Protein AF-A0A3D3JE34-F1 (afdb_monomer_lite)

Structure (mmCIF, N/CA/C/O backbone):
data_AF-A0A3D3JE34-F1
#
_entry.id   AF-A0A3D3JE34-F1
#
loop_
_atom_site.group_PDB
_atom_site.id
_atom_site.type_symbol
_atom_site.label_atom_id
_atom_site.label_alt_id
_atom_site.label_comp_id
_atom_site.label_asym_id
_atom_site.label_entity_id
_atom_site.label_seq_id
_atom_site.pdbx_PDB_ins_code
_atom_site.Cartn_x
_atom_site.Cartn_y
_atom_site.Cartn_z
_atom_site.occupancy
_atom_site.B_iso_or_equiv
_atom_site.auth_seq_id
_atom_site.auth_comp_id
_atom_site.auth_asym_id
_atom_site.auth_atom_id
_atom_site.pdbx_PDB_model_num
ATOM 1 N N . MET A 1 1 ? 16.068 -1.080 -24.165 1.00 71.50 1 MET A N 1
ATOM 2 C CA . MET A 1 1 ? 15.356 -1.205 -22.869 1.00 71.50 1 MET A CA 1
ATOM 3 C C . MET A 1 1 ? 15.522 -2.626 -22.355 1.00 71.50 1 MET A C 1
ATOM 5 O O . MET A 1 1 ? 15.507 -3.538 -23.170 1.00 71.50 1 MET A O 1
ATOM 9 N N . ARG A 1 2 ? 15.695 -2.829 -21.043 1.00 82.25 2 ARG A N 1
ATOM 10 C CA . ARG A 1 2 ? 15.747 -4.177 -20.452 1.00 82.25 2 ARG A CA 1
ATOM 11 C C . ARG A 1 2 ? 14.344 -4.804 -20.473 1.00 82.25 2 ARG A C 1
ATOM 13 O O . ARG A 1 2 ? 13.363 -4.099 -20.239 1.00 82.25 2 ARG A O 1
ATOM 20 N N . GLN A 1 3 ? 14.259 -6.098 -20.776 1.00 90.75 3 GLN A N 1
ATOM 21 C CA . GLN A 1 3 ? 12.987 -6.818 -20.947 1.00 90.75 3 GLN A CA 1
ATOM 22 C C . GLN A 1 3 ? 12.279 -7.112 -19.615 1.00 90.75 3 GLN A C 1
ATOM 24 O O . GLN A 1 3 ? 11.056 -7.093 -19.551 1.00 90.75 3 GLN A O 1
ATOM 29 N N . THR A 1 4 ? 13.034 -7.340 -18.537 1.00 96.19 4 THR A N 1
ATOM 30 C CA . THR A 1 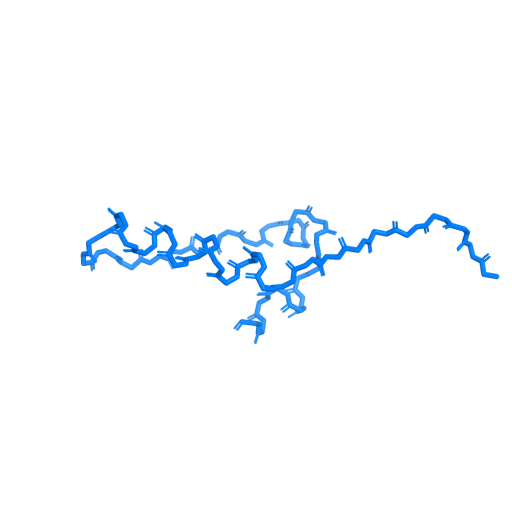4 ? 12.480 -7.655 -17.213 1.00 96.19 4 THR A CA 1
ATOM 31 C C . THR A 1 4 ? 11.948 -6.406 -16.518 1.00 96.19 4 THR A C 1
ATOM 33 O O . THR A 1 4 ? 12.689 -5.436 -16.338 1.00 96.19 4 THR A O 1
ATOM 36 N N . ARG A 1 5 ? 10.686 -6.453 -16.086 1.00 94.88 5 ARG A N 1
ATOM 37 C CA . ARG A 1 5 ? 10.018 -5.390 -15.327 1.00 94.88 5 ARG A CA 1
ATOM 38 C C . ARG A 1 5 ? 9.175 -5.990 -14.208 1.00 94.88 5 ARG A C 1
ATOM 40 O O . ARG A 1 5 ? 8.647 -7.086 -14.364 1.00 94.88 5 ARG A O 1
ATOM 47 N N . ALA A 1 6 ? 9.041 -5.247 -13.115 1.00 95.44 6 ALA A N 1
ATOM 48 C CA . ALA A 1 6 ? 8.069 -5.517 -12.064 1.00 95.44 6 ALA A CA 1
ATOM 49 C C . ALA A 1 6 ? 6.941 -4.489 -12.188 1.00 95.44 6 ALA A C 1
ATOM 51 O O . ALA A 1 6 ? 7.208 -3.290 -12.265 1.00 95.44 6 ALA A O 1
ATOM 52 N N . HIS A 1 7 ? 5.705 -4.969 -12.261 1.00 96.31 7 HIS A N 1
ATOM 53 C CA . HIS A 1 7 ? 4.511 -4.134 -12.291 1.00 96.31 7 HIS A CA 1
ATOM 54 C C . HIS A 1 7 ? 3.878 -4.192 -10.912 1.00 96.31 7 HIS A C 1
ATOM 56 O O . HIS A 1 7 ? 3.657 -5.279 -10.382 1.00 96.31 7 HIS A O 1
ATOM 62 N N . ILE A 1 8 ? 3.635 -3.022 -10.337 1.00 97.81 8 ILE A N 1
ATOM 63 C CA . ILE A 1 8 ? 3.054 -2.885 -9.010 1.00 97.81 8 ILE A CA 1
ATOM 64 C C . ILE A 1 8 ? 1.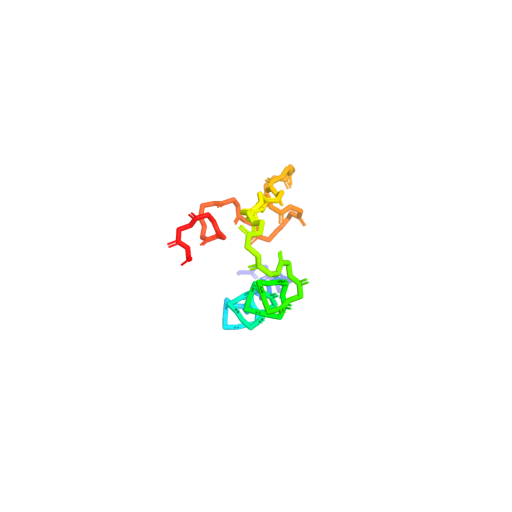660 -2.311 -9.201 1.00 97.81 8 ILE A C 1
ATOM 66 O O . ILE A 1 8 ? 1.512 -1.221 -9.750 1.00 97.81 8 ILE A O 1
ATOM 70 N N . ASP A 1 9 ? 0.661 -3.082 -8.793 1.00 98.25 9 ASP A N 1
ATOM 71 C CA . ASP A 1 9 ? -0.739 -2.681 -8.817 1.00 98.25 9 ASP A CA 1
ATOM 72 C C . ASP A 1 9 ? -1.059 -1.931 -7.518 1.00 98.25 9 ASP A C 1
ATOM 74 O O . ASP A 1 9 ? -0.971 -2.500 -6.426 1.00 98.25 9 ASP A O 1
ATOM 78 N N . LEU A 1 10 ? -1.353 -0.637 -7.637 1.00 97.69 10 LEU A N 1
ATOM 79 C CA . LEU A 1 10 ? -1.664 0.213 -6.490 1.00 97.69 10 LEU A CA 1
ATOM 80 C C . LEU A 1 10 ? -3.132 0.071 -6.054 1.00 97.69 10 LEU A C 1
ATOM 82 O O . LEU A 1 10 ? -3.400 0.094 -4.857 1.00 97.69 10 LEU A O 1
ATOM 86 N N . ASP A 1 11 ? -4.055 -0.250 -6.963 1.00 98.06 11 ASP A N 1
ATOM 87 C CA . ASP A 1 11 ? -5.451 -0.521 -6.593 1.00 98.06 11 ASP A CA 1
ATOM 88 C C . ASP A 1 11 ? -5.537 -1.777 -5.703 1.00 98.06 11 ASP A C 1
ATOM 90 O O . ASP A 1 11 ? -6.322 -1.855 -4.751 1.00 98.06 11 ASP A O 1
ATOM 94 N N . ALA A 1 12 ? -4.661 -2.759 -5.950 1.00 98.25 12 ALA A N 1
ATOM 95 C CA . ALA A 1 12 ? -4.505 -3.918 -5.076 1.00 98.25 12 ALA A CA 1
ATOM 96 C C . ALA A 1 12 ? -3.964 -3.548 -3.679 1.00 98.25 12 ALA A C 1
ATOM 98 O O . ALA A 1 12 ? -4.348 -4.177 -2.686 1.00 98.25 12 ALA A O 1
ATOM 99 N N . LEU A 1 13 ? -3.089 -2.539 -3.568 1.00 97.81 13 LEU A N 1
ATOM 100 C CA . LEU A 1 13 ? -2.611 -2.033 -2.276 1.00 97.81 13 LEU A CA 1
ATOM 101 C C . LEU A 1 13 ? -3.768 -1.431 -1.469 1.00 97.81 13 LEU A C 1
ATOM 103 O O . LEU A 1 13 ? -3.938 -1.791 -0.301 1.00 97.81 13 LEU A O 1
ATOM 107 N N . ASP A 1 14 ? -4.580 -0.585 -2.100 1.00 97.44 14 ASP A N 1
ATOM 108 C CA . ASP A 1 14 ? -5.751 0.044 -1.484 1.00 97.44 14 ASP A CA 1
ATOM 109 C C . ASP A 1 14 ? -6.765 -0.988 -1.001 1.00 97.44 14 ASP A C 1
ATOM 111 O O . ASP A 1 14 ? -7.225 -0.944 0.148 1.00 97.44 14 ASP A O 1
ATOM 115 N N . HIS A 1 15 ? -7.064 -1.973 -1.850 1.00 98.38 15 HIS A N 1
ATOM 116 C CA . HIS A 1 15 ? -7.924 -3.088 -1.483 1.00 98.38 15 HIS A CA 1
ATOM 117 C C . HIS A 1 15 ? -7.395 -3.819 -0.239 1.00 98.38 15 HIS A C 1
ATOM 119 O O . HIS A 1 15 ? -8.133 -4.029 0.728 1.00 98.38 15 HIS A O 1
ATOM 125 N N . ASN A 1 16 ? -6.105 -4.163 -0.222 1.00 97.88 16 ASN A N 1
ATOM 126 C CA . ASN A 1 16 ? -5.489 -4.864 0.903 1.00 97.88 16 ASN A CA 1
ATOM 127 C C . ASN A 1 16 ? -5.529 -4.031 2.190 1.00 97.88 16 ASN A C 1
ATOM 129 O O . ASN A 1 16 ? -5.854 -4.559 3.257 1.00 97.88 16 ASN A O 1
ATOM 133 N N . LEU A 1 17 ? -5.250 -2.728 2.107 1.00 96.81 17 LEU A N 1
ATOM 134 C CA . LEU A 1 17 ? -5.324 -1.833 3.258 1.00 96.81 17 LEU A CA 1
ATOM 135 C C . LEU A 1 17 ? -6.759 -1.722 3.791 1.00 96.81 17 LEU A C 1
ATOM 137 O O . LEU A 1 17 ? -6.960 -1.736 5.008 1.00 96.81 17 LEU A O 1
ATOM 141 N N . HIS A 1 18 ? -7.761 -1.673 2.909 1.00 96.50 18 HIS A N 1
ATOM 142 C CA . HIS A 1 18 ? -9.170 -1.700 3.298 1.00 96.50 18 HIS A CA 1
ATOM 143 C C . HIS A 1 18 ? -9.540 -3.003 4.025 1.00 96.50 18 HIS A C 1
ATOM 145 O O . HIS A 1 18 ? -10.182 -2.964 5.076 1.00 96.50 18 HIS A O 1
ATOM 151 N N . VAL A 1 19 ? -9.088 -4.155 3.520 1.00 97.62 19 VAL A N 1
ATOM 152 C CA . VAL A 1 19 ? -9.304 -5.461 4.166 1.00 97.62 19 VAL A CA 1
ATOM 153 C C . VAL A 1 19 ? -8.640 -5.533 5.543 1.00 97.62 19 VAL A C 1
ATOM 155 O O . VAL A 1 19 ? -9.219 -6.094 6.471 1.00 97.62 19 VAL A O 1
ATOM 158 N N . VAL A 1 20 ? -7.444 -4.964 5.715 1.00 97.00 20 VAL A N 1
ATOM 159 C CA . VAL A 1 20 ? -6.801 -4.891 7.037 1.00 97.00 20 VAL A CA 1
ATOM 160 C C . VAL A 1 20 ? -7.619 -4.000 7.971 1.00 97.00 20 VAL A C 1
ATOM 162 O O . VAL A 1 20 ? -7.977 -4.440 9.063 1.00 97.00 20 VAL A O 1
ATOM 165 N N . ARG A 1 21 ? -7.989 -2.793 7.528 1.00 95.69 21 ARG A N 1
ATOM 166 C CA . ARG A 1 21 ? -8.781 -1.839 8.324 1.00 95.69 21 ARG A CA 1
ATOM 167 C C . ARG A 1 21 ? -10.131 -2.406 8.765 1.00 95.69 21 ARG A C 1
ATOM 169 O O . ARG A 1 21 ? -10.529 -2.198 9.907 1.00 95.69 21 ARG A O 1
ATOM 176 N N . SER A 1 22 ? -10.817 -3.163 7.907 1.00 96.06 22 SER A N 1
ATOM 177 C CA . SER A 1 22 ? -12.102 -3.784 8.262 1.00 96.06 22 SER A CA 1
ATOM 178 C C . SER A 1 22 ? -11.976 -4.849 9.358 1.00 96.06 22 SER A C 1
ATOM 180 O O . SER A 1 22 ? -12.947 -5.135 10.055 1.00 96.06 22 SER A O 1
ATOM 182 N N . ARG A 1 23 ? -10.774 -5.403 9.562 1.00 96.69 23 ARG A N 1
ATOM 183 C CA . ARG A 1 23 ? -10.482 -6.410 10.594 1.00 96.69 23 ARG A CA 1
ATOM 184 C C . ARG A 1 23 ? -9.913 -5.806 11.879 1.00 96.69 23 ARG A C 1
ATOM 186 O O . ARG A 1 23 ? -10.060 -6.405 12.943 1.00 96.69 23 ARG A O 1
ATOM 193 N N . THR A 1 24 ? -9.294 -4.626 11.819 1.00 94.94 24 THR A N 1
ATOM 194 C CA . THR A 1 24 ? -8.633 -3.992 12.977 1.00 94.94 24 THR A CA 1
ATOM 195 C C . THR A 1 24 ? -9.572 -3.178 13.875 1.00 94.94 24 THR A C 1
ATOM 197 O O . THR A 1 24 ? -9.129 -2.640 14.890 1.00 94.94 24 THR A O 1
ATOM 200 N N . HIS A 1 25 ? -10.878 -3.135 13.580 1.00 86.31 25 HIS A N 1
ATOM 201 C CA . HIS A 1 25 ? -11.881 -2.388 14.351 1.00 86.31 25 HIS A CA 1
ATOM 202 C C . HIS A 1 25 ? -11.466 -0.916 14.564 1.00 86.31 25 HIS A C 1
ATOM 204 O O . HIS A 1 25 ? -11.399 -0.157 13.605 1.00 86.31 25 HIS A O 1
ATOM 210 N N . LYS A 1 26 ? -11.205 -0.499 15.814 1.00 91.94 26 LYS A N 1
ATOM 211 C CA . LYS A 1 26 ? -10.802 0.873 16.176 1.00 91.94 26 LYS A CA 1
ATOM 212 C C . LYS A 1 26 ? -9.284 1.075 16.235 1.00 91.94 26 LYS A C 1
ATOM 214 O O . LYS A 1 26 ? -8.847 2.188 16.500 1.00 91.94 26 LYS A O 1
ATOM 219 N N . ALA A 1 27 ? -8.490 0.019 16.063 1.00 97.06 27 ALA A N 1
ATOM 220 C CA . ALA A 1 27 ? -7.041 0.137 16.120 1.00 97.06 27 ALA A CA 1
ATOM 221 C C . ALA A 1 27 ? -6.504 0.815 14.854 1.00 97.06 27 ALA A C 1
ATOM 223 O O . ALA A 1 27 ? -6.940 0.515 13.737 1.00 97.06 27 ALA A O 1
ATOM 224 N N . GLU A 1 28 ? -5.530 1.702 15.038 1.00 95.88 28 GLU A N 1
ATOM 225 C CA . GLU A 1 28 ? -4.797 2.306 13.931 1.00 95.88 28 GLU A CA 1
ATOM 226 C C . GLU A 1 28 ? -3.916 1.265 13.228 1.00 95.88 28 GLU A C 1
ATOM 228 O O . GLU A 1 28 ? -3.393 0.332 13.844 1.00 95.88 28 GLU A O 1
ATOM 233 N N . VAL A 1 29 ? -3.745 1.428 11.915 1.00 96.00 29 VAL A N 1
ATOM 234 C CA . VAL A 1 29 ? -2.927 0.536 11.088 1.00 96.00 29 VAL A CA 1
ATOM 235 C C . VAL A 1 29 ? -1.576 1.188 10.831 1.00 96.00 29 VAL A C 1
ATOM 237 O O . VAL A 1 29 ? -1.496 2.211 10.155 1.00 96.00 29 VAL A O 1
ATOM 240 N N . LEU A 1 30 ? -0.507 0.555 11.310 1.00 96.50 30 LEU A N 1
ATOM 241 C CA . LEU A 1 30 ? 0.863 0.947 10.995 1.00 96.50 30 LEU A CA 1
ATOM 242 C C . LEU A 1 30 ? 1.384 0.119 9.809 1.00 96.50 30 LEU A C 1
ATOM 244 O O . LEU A 1 30 ? 1.819 -1.023 9.973 1.00 96.50 30 LEU A O 1
ATOM 248 N N . ALA A 1 31 ? 1.340 0.688 8.604 1.00 96.94 31 ALA A N 1
ATOM 249 C CA . ALA A 1 31 ? 1.829 0.024 7.398 1.00 96.94 31 ALA A CA 1
ATOM 250 C C . ALA A 1 31 ? 3.366 -0.087 7.407 1.00 96.94 31 ALA A C 1
ATOM 252 O O . ALA A 1 31 ? 4.088 0.910 7.427 1.00 96.94 31 ALA A O 1
ATOM 253 N N . MET A 1 32 ? 3.885 -1.315 7.380 1.00 97.31 32 MET A N 1
ATOM 254 C CA . MET A 1 32 ? 5.327 -1.562 7.330 1.00 97.31 32 MET A CA 1
ATOM 255 C C . MET A 1 32 ? 5.863 -1.357 5.914 1.00 97.31 32 MET A C 1
ATOM 257 O O . MET A 1 32 ? 5.511 -2.102 5.007 1.00 97.31 32 MET A O 1
ATOM 261 N N . VAL A 1 33 ? 6.789 -0.413 5.744 1.00 97.25 33 VAL A N 1
ATOM 262 C CA . VAL A 1 33 ? 7.409 -0.092 4.441 1.00 97.25 33 VAL A CA 1
ATOM 263 C C . VAL A 1 33 ? 8.928 -0.301 4.423 1.00 97.25 33 VAL A C 1
ATOM 265 O O . VAL A 1 33 ? 9.662 0.329 3.658 1.00 97.25 33 VAL A O 1
ATOM 268 N N . LYS A 1 34 ? 9.433 -1.215 5.261 1.00 96.44 34 LYS A N 1
ATOM 269 C CA . LYS A 1 34 ? 10.867 -1.539 5.321 1.00 96.44 34 LYS A CA 1
ATOM 270 C C . LYS A 1 34 ? 11.392 -2.078 3.983 1.00 96.44 34 LYS A C 1
ATOM 272 O O . LYS A 1 34 ? 10.637 -2.635 3.188 1.00 96.44 34 LYS A O 1
ATOM 277 N N . ALA A 1 35 ? 12.698 -1.928 3.755 1.00 98.12 35 ALA A N 1
ATOM 278 C CA . ALA A 1 35 ? 13.385 -2.401 2.548 1.00 98.12 35 ALA A CA 1
ATOM 279 C C . ALA A 1 35 ? 12.721 -1.921 1.237 1.00 98.12 35 ALA A C 1
ATOM 281 O O . ALA A 1 35 ? 12.395 -2.720 0.361 1.00 98.12 35 ALA A O 1
ATOM 282 N N . ASN A 1 36 ? 12.510 -0.605 1.113 1.00 97.69 36 ASN A N 1
ATOM 283 C CA . ASN A 1 36 ? 11.883 0.020 -0.058 1.00 97.69 36 ASN A CA 1
ATOM 284 C C . ASN A 1 36 ? 10.452 -0.497 -0.327 1.00 97.69 36 ASN A C 1
ATOM 286 O O . ASN A 1 36 ? 10.132 -0.876 -1.455 1.00 97.69 36 ASN A O 1
ATOM 290 N N . ALA A 1 37 ? 9.625 -0.574 0.724 1.00 97.69 37 ALA A N 1
ATOM 291 C CA . ALA A 1 37 ? 8.314 -1.229 0.694 1.00 97.69 37 ALA A CA 1
ATOM 292 C C . ALA A 1 37 ? 8.385 -2.674 0.163 1.00 97.69 37 ALA A C 1
ATOM 294 O O . ALA A 1 37 ? 7.677 -3.057 -0.766 1.00 97.69 37 ALA A O 1
ATOM 295 N N . TYR A 1 38 ? 9.292 -3.479 0.724 1.00 97.69 38 TYR A N 1
ATOM 296 C CA . TYR A 1 38 ? 9.542 -4.860 0.289 1.00 97.69 38 TYR A CA 1
ATOM 297 C C . TYR A 1 38 ? 9.837 -4.986 -1.219 1.00 97.69 38 TYR A C 1
ATOM 299 O O . TYR A 1 38 ? 9.423 -5.947 -1.860 1.00 97.69 38 TYR A O 1
ATOM 307 N N . GLY A 1 39 ? 10.524 -3.996 -1.798 1.00 97.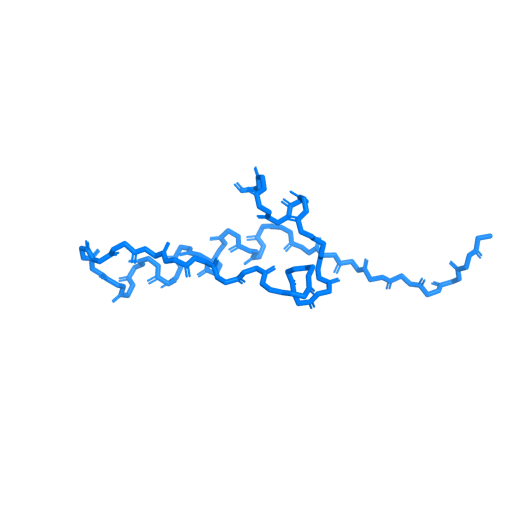94 39 GLY A N 1
ATOM 308 C CA . GLY A 1 39 ? 10.858 -3.961 -3.225 1.00 97.94 39 GLY A CA 1
ATOM 309 C C . GLY A 1 39 ? 9.766 -3.416 -4.153 1.00 97.94 39 GLY A C 1
ATOM 310 O O . GLY A 1 39 ? 10.027 -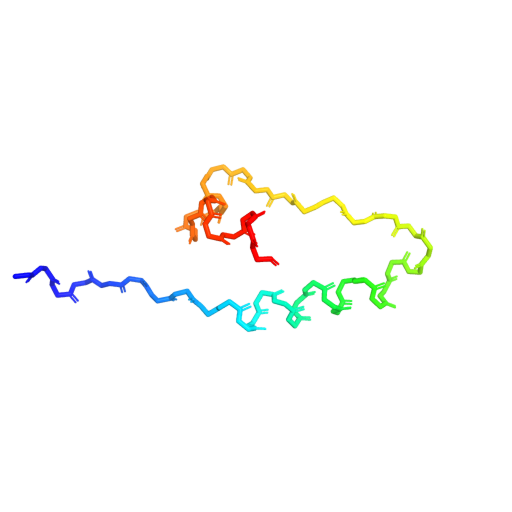3.290 -5.346 1.00 97.94 39 GLY A O 1
ATOM 311 N N . HIS A 1 40 ? 8.593 -3.035 -3.634 1.00 97.62 40 HIS A N 1
ATOM 312 C CA . HIS A 1 40 ? 7.499 -2.457 -4.432 1.00 97.62 40 HIS A CA 1
ATOM 313 C C . HIS A 1 40 ? 7.708 -0.959 -4.726 1.00 97.62 40 HIS A C 1
ATOM 315 O O . HIS A 1 40 ? 7.071 -0.406 -5.618 1.00 97.62 40 HIS A O 1
ATOM 321 N N . GLY A 1 41 ? 8.636 -0.305 -4.018 1.00 97.94 41 GLY A N 1
ATOM 322 C CA . GLY A 1 41 ? 8.967 1.110 -4.185 1.00 97.94 41 GLY A CA 1
ATOM 323 C C . GLY A 1 41 ? 8.396 1.969 -3.063 1.00 97.94 41 GLY A C 1
ATOM 324 O O . GLY A 1 41 ? 7.195 2.181 -2.978 1.00 97.94 41 GLY A O 1
ATOM 325 N N . LEU A 1 42 ? 9.272 2.519 -2.221 1.00 98.12 42 LEU A N 1
ATOM 326 C CA . LEU A 1 42 ? 8.901 3.270 -1.021 1.00 98.12 42 LEU A CA 1
ATOM 327 C C . LEU A 1 42 ? 8.005 4.468 -1.334 1.00 98.12 42 LEU A C 1
ATOM 329 O O . LEU A 1 42 ? 6.947 4.619 -0.742 1.00 98.12 42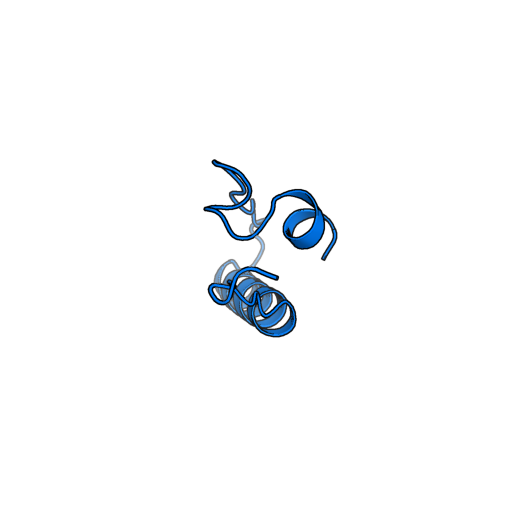 LEU A O 1
ATOM 333 N N . ILE A 1 43 ? 8.429 5.321 -2.266 1.00 97.50 43 ILE A N 1
ATOM 334 C CA . ILE A 1 43 ? 7.740 6.583 -2.556 1.00 97.50 43 ILE A CA 1
ATOM 335 C C . ILE A 1 43 ? 6.324 6.365 -3.108 1.00 97.50 43 ILE A C 1
ATOM 337 O O . ILE A 1 43 ? 5.408 6.959 -2.542 1.00 97.50 43 ILE A O 1
ATOM 341 N N . PRO A 1 44 ? 6.099 5.575 -4.181 1.00 97.25 44 PRO A N 1
ATOM 342 C CA . PRO A 1 44 ? 4.742 5.375 -4.685 1.00 97.25 44 PRO A CA 1
ATOM 343 C C . PRO A 1 44 ? 3.845 4.696 -3.645 1.00 97.25 44 PRO A C 1
ATOM 345 O O . PRO A 1 44 ? 2.732 5.160 -3.447 1.00 97.25 44 PRO A O 1
ATOM 348 N N . ILE A 1 45 ? 4.347 3.686 -2.919 1.00 98.19 45 ILE A N 1
ATOM 349 C CA . ILE A 1 45 ? 3.573 2.975 -1.887 1.00 98.19 45 ILE A CA 1
ATOM 350 C C . ILE A 1 45 ? 3.215 3.885 -0.703 1.00 98.19 45 ILE A C 1
ATOM 352 O O . ILE A 1 45 ? 2.115 3.795 -0.185 1.00 98.19 45 ILE A O 1
ATOM 356 N N . SER A 1 46 ? 4.118 4.761 -0.251 1.00 97.00 46 SER A N 1
ATOM 357 C CA . SER A 1 46 ? 3.855 5.646 0.897 1.00 97.00 46 SER A CA 1
ATOM 358 C C . SER A 1 46 ? 3.020 6.886 0.568 1.00 97.00 46 SER A C 1
ATOM 360 O O . SER A 1 46 ? 2.639 7.607 1.487 1.00 97.00 46 SER A O 1
ATOM 362 N N . ARG A 1 47 ? 2.794 7.186 -0.716 1.00 95.75 47 ARG A N 1
ATOM 363 C CA . ARG A 1 47 ? 1.986 8.333 -1.168 1.00 95.75 47 ARG A CA 1
ATOM 364 C C . ARG A 1 47 ? 0.586 7.949 -1.636 1.00 95.75 47 ARG A C 1
ATOM 366 O O . ARG A 1 47 ? -0.205 8.863 -1.863 1.00 95.75 47 ARG A O 1
ATOM 373 N N . HIS A 1 48 ? 0.360 6.663 -1.872 1.00 93.25 48 HIS A N 1
ATOM 374 C CA . HIS A 1 48 ? -0.941 6.114 -2.211 1.00 93.25 48 HIS A C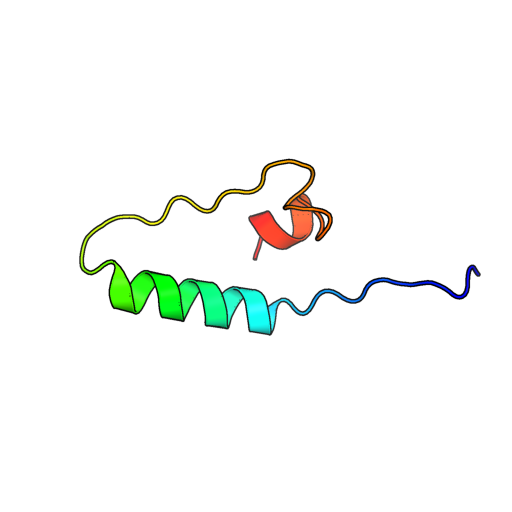A 1
ATOM 375 C C . HIS A 1 48 ? -1.780 6.033 -0.934 1.00 93.25 48 HIS A C 1
ATOM 377 O O . HIS A 1 48 ? -2.874 6.634 -0.935 1.00 93.25 48 HIS A O 1
#

Secondary structure (DSSP, 8-state):
--S------HHHHHHHHHHHHHHSTTSPP----HHHHHTT-HHHHHH-

Foldseek 3Di:
DDPDDDDDDVVVVVVVVVVVPVVQPPDDDDQDCPPQNVPSHVVVSVVD

Radius of gyration: 13.12 Å; chains: 1; bounding box: 28×16×39 Å

pLDDT: mean 95.7, std 4.6, range [71.5, 98.38]

Sequence (48 aa):
MRQTRAHIDLDALDHNLHVVRSRTHKAEVLAMVKANAYGHGLIPISRH